Protein AF-A0A6I4VT54-F1 (afdb_monomer_lite)

Radius of gyration: 14.91 Å; chains: 1; bounding box: 24×21×54 Å

Structure (mmCIF, N/CA/C/O backbone):
data_AF-A0A6I4VT54-F1
#
_entry.id   AF-A0A6I4VT54-F1
#
loop_
_atom_site.group_PDB
_atom_site.id
_atom_site.type_symbol
_atom_site.label_atom_id
_atom_site.label_alt_id
_atom_site.label_comp_id
_atom_site.label_asym_id
_atom_site.label_entity_id
_atom_site.label_seq_id
_atom_site.pdbx_PDB_ins_code
_atom_site.Cartn_x
_atom_site.Cartn_y
_atom_site.Cartn_z
_atom_site.occupancy
_atom_site.B_iso_or_equiv
_atom_site.auth_seq_id
_atom_site.auth_comp_id
_atom_site.auth_asym_id
_atom_site.auth_atom_id
_atom_site.pdbx_PDB_model_num
ATOM 1 N N . MET A 1 1 ? -2.837 12.798 3.164 1.00 69.88 1 MET A N 1
ATOM 2 C CA . MET A 1 1 ? -2.388 11.729 4.084 1.00 69.88 1 MET A CA 1
ATOM 3 C C . MET A 1 1 ? -3.460 10.647 4.104 1.00 69.88 1 MET A C 1
ATOM 5 O O . MET A 1 1 ? -4.607 10.994 4.354 1.00 69.88 1 MET A O 1
ATOM 9 N N . ILE A 1 2 ? -3.130 9.396 3.767 1.00 75.75 2 ILE A N 1
ATOM 10 C CA . ILE A 1 2 ? -4.093 8.276 3.738 1.00 75.75 2 ILE A CA 1
ATOM 11 C C . ILE A 1 2 ? -4.258 7.749 5.167 1.00 75.75 2 ILE A C 1
ATOM 13 O O . ILE A 1 2 ? -3.257 7.476 5.830 1.00 75.75 2 ILE A O 1
ATOM 17 N N . ARG A 1 3 ? -5.497 7.626 5.655 1.00 82.12 3 ARG A N 1
ATOM 18 C CA . ARG A 1 3 ? -5.777 6.996 6.953 1.00 82.12 3 ARG A CA 1
ATOM 19 C C . ARG A 1 3 ? -5.900 5.489 6.766 1.00 82.12 3 ARG A C 1
ATOM 21 O O . ARG A 1 3 ? -6.494 5.047 5.789 1.00 82.12 3 ARG A O 1
ATOM 28 N N . LEU A 1 4 ? -5.386 4.701 7.713 1.00 79.81 4 LEU A N 1
ATOM 29 C CA . LEU A 1 4 ? -5.467 3.235 7.646 1.00 79.81 4 LEU A CA 1
ATOM 30 C C . LEU A 1 4 ? -6.923 2.737 7.622 1.00 79.81 4 LEU A C 1
ATOM 32 O O . LEU A 1 4 ? -7.210 1.760 6.946 1.00 79.81 4 LEU A O 1
ATOM 36 N N . SER A 1 5 ? -7.838 3.451 8.290 1.00 84.56 5 SER A N 1
ATOM 37 C CA . SER A 1 5 ? -9.286 3.188 8.266 1.00 84.56 5 SER A CA 1
ATOM 38 C C . SER A 1 5 ? -9.901 3.229 6.868 1.00 84.56 5 SER A C 1
ATOM 40 O O . SER A 1 5 ? -10.946 2.630 6.644 1.00 84.56 5 SER A O 1
ATOM 42 N N . ASP A 1 6 ? -9.272 3.956 5.944 1.00 85.44 6 ASP A N 1
ATOM 43 C CA . ASP A 1 6 ? -9.799 4.198 4.603 1.00 85.44 6 ASP A CA 1
ATOM 44 C C . ASP A 1 6 ? -9.208 3.208 3.583 1.00 85.44 6 ASP A C 1
ATOM 46 O O . ASP A 1 6 ? -9.597 3.214 2.412 1.00 85.44 6 ASP A O 1
ATOM 50 N N . VAL A 1 7 ? -8.258 2.367 4.016 1.00 86.06 7 VAL A N 1
ATOM 51 C CA . VAL A 1 7 ? -7.598 1.353 3.191 1.00 86.06 7 VAL A CA 1
ATOM 52 C C . VAL A 1 7 ? -8.456 0.096 3.162 1.00 86.06 7 VAL A C 1
ATOM 54 O O . VAL A 1 7 ? -8.679 -0.549 4.181 1.00 86.06 7 VAL A O 1
ATOM 57 N N . VAL A 1 8 ? -8.903 -0.265 1.964 1.00 90.81 8 VAL A N 1
ATOM 58 C CA . VAL A 1 8 ? -9.666 -1.489 1.701 1.00 90.81 8 VAL A CA 1
ATOM 59 C C . VAL A 1 8 ? -8.716 -2.659 1.462 1.00 90.81 8 VAL A C 1
ATOM 61 O O . VAL A 1 8 ? -8.943 -3.758 1.960 1.00 90.81 8 VAL A O 1
ATOM 64 N N . ALA A 1 9 ? -7.640 -2.427 0.707 1.00 88.00 9 ALA A N 1
ATOM 65 C CA . ALA A 1 9 ? -6.657 -3.453 0.388 1.00 88.00 9 ALA A CA 1
ATOM 66 C C . ALA A 1 9 ? -5.291 -2.847 0.053 1.00 88.00 9 ALA A C 1
ATOM 68 O O . ALA A 1 9 ? -5.189 -1.713 -0.420 1.00 88.00 9 ALA A O 1
ATOM 69 N N . ILE A 1 10 ? -4.241 -3.641 0.260 1.00 88.56 10 ILE A N 1
ATOM 70 C CA . ILE A 1 10 ? -2.894 -3.371 -0.243 1.00 88.56 10 ILE A CA 1
ATOM 71 C C . ILE A 1 10 ? -2.482 -4.574 -1.085 1.00 88.56 10 ILE A C 1
ATOM 73 O O . ILE A 1 10 ? -2.528 -5.702 -0.600 1.00 88.56 10 ILE A O 1
ATOM 77 N N . VAL A 1 11 ? -2.103 -4.336 -2.337 1.00 87.62 11 VAL A N 1
ATOM 78 C CA . VAL A 1 11 ? -1.812 -5.392 -3.317 1.00 87.62 11 VAL A CA 1
ATOM 79 C C . VAL A 1 11 ? -0.406 -5.192 -3.859 1.00 87.62 11 VAL A C 1
ATOM 81 O O . VAL A 1 11 ? -0.059 -4.083 -4.256 1.00 87.62 11 VAL A O 1
ATOM 84 N N . ASP A 1 12 ? 0.418 -6.237 -3.878 1.00 86.56 12 ASP A N 1
A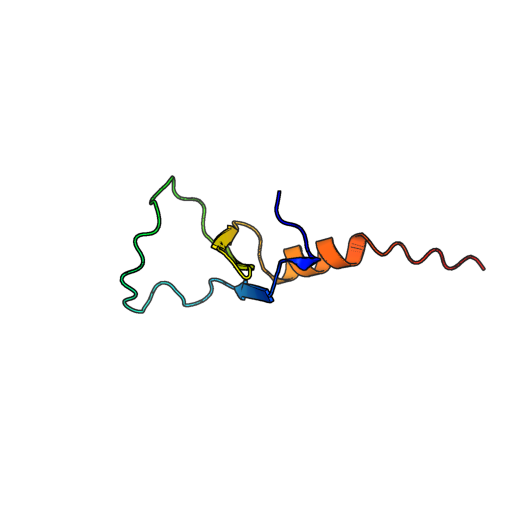TOM 85 C CA . ASP A 1 12 ? 1.740 -6.148 -4.498 1.00 86.56 12 ASP A CA 1
ATOM 86 C C . ASP A 1 12 ? 1.625 -5.934 -6.011 1.00 86.56 12 ASP A C 1
ATOM 88 O O . ASP A 1 12 ? 0.775 -6.510 -6.686 1.00 86.56 12 ASP A O 1
ATOM 92 N N . ALA A 1 13 ? 2.522 -5.120 -6.560 1.00 81.62 13 ALA A N 1
ATOM 93 C CA . ALA A 1 13 ? 2.565 -4.831 -7.991 1.00 81.62 13 ALA A CA 1
ATOM 94 C C . ALA A 1 13 ? 3.201 -5.966 -8.821 1.00 81.62 13 ALA A C 1
ATOM 96 O O . ALA A 1 13 ? 3.332 -5.852 -10.043 1.00 81.62 13 ALA A O 1
ATOM 97 N N . VAL A 1 14 ? 3.592 -7.071 -8.170 1.00 66.75 14 VAL A N 1
ATOM 98 C CA . VAL A 1 14 ? 4.228 -8.238 -8.790 1.00 66.75 14 VAL A CA 1
ATOM 99 C C . VAL A 1 14 ? 3.255 -8.862 -9.797 1.00 66.75 14 VAL A C 1
ATOM 101 O O . VAL A 1 14 ? 2.313 -9.552 -9.427 1.00 66.75 14 VAL A O 1
ATOM 104 N N . GLY A 1 15 ? 3.475 -8.595 -11.088 1.00 57.50 15 GLY A N 1
ATOM 105 C CA . GLY A 1 15 ? 2.692 -9.160 -12.196 1.00 57.50 15 GLY A CA 1
ATOM 106 C C . GLY A 1 15 ? 1.728 -8.200 -12.905 1.00 57.50 15 GLY A C 1
ATOM 107 O O . GLY A 1 15 ? 1.221 -8.552 -13.968 1.00 57.50 15 GLY A O 1
ATOM 108 N N . ALA A 1 16 ? 1.526 -6.971 -12.415 1.00 52.91 16 ALA A N 1
ATOM 109 C CA . ALA A 1 16 ? 0.584 -6.020 -13.027 1.00 52.91 16 ALA A CA 1
ATOM 110 C C . ALA A 1 16 ? 1.059 -5.422 -14.374 1.00 52.91 16 ALA A C 1
ATOM 112 O O . ALA A 1 16 ? 0.285 -4.777 -15.076 1.00 52.91 16 ALA A O 1
ATOM 113 N N . VAL A 1 17 ? 2.316 -5.656 -14.775 1.00 51.16 17 VAL A N 1
ATOM 114 C CA . VAL A 1 17 ? 2.931 -5.054 -15.980 1.00 51.16 17 VAL A CA 1
ATOM 115 C C . VAL A 1 17 ? 2.817 -5.951 -17.228 1.00 51.16 17 VAL A C 1
ATOM 117 O O . VAL A 1 17 ? 3.421 -5.675 -18.258 1.00 51.16 17 VAL A O 1
ATOM 120 N N . LYS A 1 18 ? 2.031 -7.036 -17.186 1.00 47.94 18 LYS A N 1
ATOM 121 C CA . LYS A 1 18 ? 1.785 -7.890 -18.366 1.00 47.94 18 LYS A CA 1
ATOM 122 C C . LYS A 1 18 ? 0.304 -8.133 -18.662 1.00 47.94 18 LYS A C 1
ATOM 124 O O . LYS A 1 18 ? -0.055 -9.211 -19.117 1.00 47.94 18 LYS A O 1
ATOM 129 N N . SER A 1 19 ? -0.578 -7.161 -18.434 1.00 47.56 19 SER A N 1
ATOM 130 C CA . SER A 1 19 ? -1.901 -7.214 -19.069 1.00 47.56 19 SER A CA 1
ATOM 131 C C . SER A 1 19 ? -2.601 -5.856 -19.080 1.00 47.56 19 SER A C 1
ATOM 133 O O . SER A 1 19 ? -3.068 -5.368 -18.056 1.00 47.56 19 SER A O 1
ATOM 135 N N . SER A 1 20 ? -2.610 -5.238 -20.261 1.00 52.00 20 SER A N 1
ATOM 136 C CA . SER A 1 20 ? -3.712 -4.452 -20.835 1.00 52.00 20 SER A CA 1
ATOM 137 C C . SER A 1 20 ? -4.804 -3.931 -19.883 1.00 52.00 20 SER A C 1
ATOM 139 O O . SER A 1 20 ? -5.944 -4.392 -19.945 1.00 52.00 20 SER A O 1
ATOM 141 N N . SER A 1 21 ? -4.523 -2.914 -19.067 1.00 46.12 21 SER A N 1
ATOM 142 C CA . SER A 1 21 ? -5.598 -2.111 -18.472 1.00 46.12 21 SER A CA 1
ATOM 143 C C . SER A 1 21 ? -5.422 -0.643 -18.842 1.00 46.12 21 SER A C 1
ATOM 145 O O . SER A 1 21 ? -4.379 -0.034 -18.620 1.00 46.12 21 SER A O 1
ATOM 147 N N . SER A 1 22 ? -6.456 -0.096 -19.479 1.00 48.16 22 SER A N 1
ATOM 148 C CA . SER A 1 22 ? -6.572 1.265 -20.006 1.00 48.16 22 SER A CA 1
ATOM 149 C C . SER A 1 22 ? -6.759 2.309 -18.902 1.00 48.16 22 SER A C 1
ATOM 151 O O . SER A 1 22 ? -7.589 3.209 -19.031 1.00 48.16 22 SER A O 1
ATOM 153 N N . ILE A 1 23 ? -6.062 2.163 -17.779 1.00 54.16 23 ILE A N 1
ATOM 154 C CA . ILE A 1 23 ? -6.124 3.137 -16.697 1.00 54.16 23 ILE A CA 1
ATOM 155 C C . ILE A 1 23 ? -4.974 4.115 -16.953 1.00 54.16 23 ILE A C 1
ATOM 157 O O . ILE A 1 23 ? -3.814 3.709 -16.841 1.00 54.16 23 ILE A O 1
ATOM 161 N N . PRO A 1 24 ? -5.247 5.370 -17.356 1.00 50.28 24 PRO A N 1
ATOM 162 C CA . PRO A 1 24 ? -4.200 6.353 -17.585 1.00 50.28 24 PRO A CA 1
ATOM 163 C C . PRO A 1 24 ? -3.591 6.722 -16.231 1.00 50.28 24 PRO A C 1
ATOM 165 O O . PRO A 1 24 ? -4.076 7.606 -15.528 1.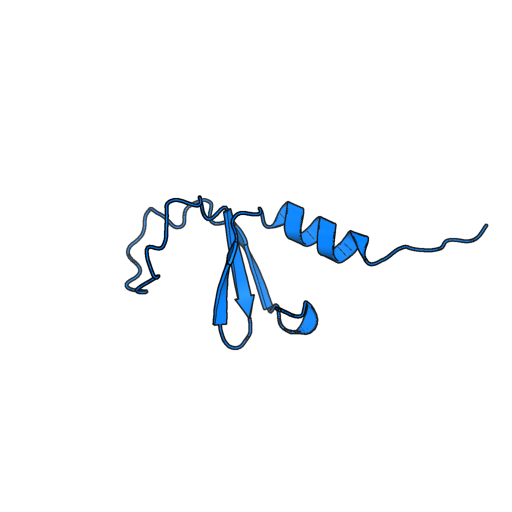00 50.28 24 PRO A O 1
ATOM 168 N N . PHE A 1 25 ? -2.545 6.004 -15.834 1.00 55.19 25 PHE A N 1
ATOM 169 C CA . PHE A 1 25 ? -1.742 6.380 -14.683 1.00 55.19 25 PHE A CA 1
ATOM 170 C C . PHE A 1 25 ? -0.752 7.466 -15.114 1.00 55.19 25 PHE A C 1
ATOM 172 O O . PHE A 1 25 ? -0.075 7.296 -16.132 1.00 55.19 25 PHE A O 1
ATOM 179 N N . PRO A 1 26 ? -0.657 8.589 -14.379 1.00 50.31 26 PRO A N 1
ATOM 180 C CA . PRO A 1 26 ? 0.308 9.629 -14.687 1.00 50.31 26 PRO A CA 1
ATOM 181 C C . PRO A 1 26 ? 1.714 9.036 -14.593 1.00 50.31 26 PRO A C 1
ATOM 183 O O . PRO A 1 26 ? 2.155 8.593 -13.533 1.00 50.31 26 PRO A O 1
ATOM 186 N N . THR A 1 27 ? 2.408 9.012 -15.728 1.00 55.72 27 THR A N 1
ATOM 187 C CA . THR A 1 27 ? 3.790 8.555 -15.880 1.00 55.72 27 THR A CA 1
ATOM 188 C C . THR A 1 27 ? 4.744 9.580 -15.267 1.00 55.72 27 THR A C 1
ATOM 190 O O . THR A 1 27 ? 5.510 10.237 -15.968 1.00 55.72 27 THR A O 1
ATOM 193 N N . SER A 1 28 ? 4.667 9.785 -13.955 1.00 47.06 28 SER A N 1
ATOM 194 C CA . SER A 1 28 ? 5.656 10.574 -13.229 1.00 47.06 28 SER A CA 1
ATOM 195 C C . SER A 1 28 ? 6.787 9.646 -12.812 1.00 47.06 28 SER A C 1
ATOM 197 O O . SER A 1 28 ? 6.592 8.807 -11.942 1.00 47.06 28 SER A O 1
ATOM 199 N N . SER A 1 29 ? 7.944 9.818 -13.460 1.00 48.41 29 SER A N 1
ATOM 200 C CA . SER A 1 29 ? 9.285 9.449 -12.980 1.00 48.41 29 SER A CA 1
ATOM 201 C C . SER A 1 29 ? 9.425 8.058 -12.353 1.00 48.41 29 SER A C 1
ATOM 203 O O . SER A 1 29 ? 9.156 7.932 -11.172 1.00 48.41 29 SER A O 1
ATOM 205 N N . VAL A 1 30 ? 9.886 7.072 -13.139 1.00 54.22 30 VAL A N 1
ATOM 206 C CA . VAL A 1 30 ? 10.671 5.839 -12.832 1.00 54.22 30 VAL A CA 1
ATOM 207 C C . VAL A 1 30 ? 10.859 5.411 -11.351 1.00 54.22 30 VAL A C 1
ATOM 209 O O . VAL A 1 30 ? 11.911 4.914 -10.968 1.00 54.22 30 VAL A O 1
ATOM 212 N N . GLU A 1 31 ? 9.869 5.565 -10.486 1.00 58.22 31 GLU A N 1
ATOM 213 C CA . GLU A 1 31 ? 9.817 4.920 -9.187 1.00 58.22 31 GLU A CA 1
ATOM 214 C C . GLU A 1 31 ? 9.087 3.609 -9.412 1.00 58.22 31 GLU A C 1
ATOM 216 O O . GLU A 1 31 ? 7.926 3.566 -9.825 1.00 58.22 31 GLU A O 1
ATOM 221 N N . GLU A 1 32 ? 9.822 2.522 -9.207 1.00 74.56 32 GLU A N 1
ATOM 222 C CA . GLU A 1 32 ? 9.289 1.176 -9.285 1.00 74.56 32 GLU A CA 1
ATOM 223 C C . GLU A 1 32 ? 8.118 1.054 -8.304 1.00 74.56 32 GLU A C 1
ATOM 225 O O . GLU A 1 32 ? 8.290 1.074 -7.082 1.00 74.56 32 GLU A O 1
ATOM 230 N N . VAL A 1 33 ? 6.906 0.949 -8.846 1.00 82.62 33 VAL A N 1
ATOM 231 C CA . VAL A 1 33 ? 5.716 0.682 -8.044 1.00 82.62 33 VAL A CA 1
ATOM 232 C C . VAL A 1 33 ? 5.847 -0.734 -7.496 1.00 82.62 33 VAL A C 1
ATOM 234 O O . VAL A 1 33 ? 5.875 -1.693 -8.262 1.00 82.62 33 VAL A O 1
ATOM 237 N N . LYS A 1 34 ? 5.922 -0.871 -6.169 1.00 85.94 34 LYS A N 1
ATOM 238 C CA . LYS A 1 34 ? 6.023 -2.171 -5.484 1.00 85.94 34 LYS A CA 1
ATOM 239 C C . LYS A 1 34 ? 4.684 -2.649 -4.946 1.00 85.94 34 LYS A C 1
ATOM 241 O O . LYS A 1 34 ? 4.475 -3.855 -4.838 1.00 85.94 34 LYS A O 1
ATOM 246 N N . SER A 1 35 ? 3.770 -1.734 -4.631 1.00 88.00 35 SER A N 1
ATOM 247 C CA . SER A 1 35 ? 2.404 -2.074 -4.236 1.00 88.00 35 SER A CA 1
ATOM 248 C C . SER A 1 35 ? 1.397 -0.978 -4.587 1.00 88.00 35 SER A C 1
ATOM 250 O O . SER A 1 35 ? 1.758 0.170 -4.848 1.00 88.00 35 SER A O 1
ATOM 252 N N . PHE A 1 36 ? 0.120 -1.346 -4.584 1.00 87.75 36 PHE A N 1
ATOM 253 C CA . PHE A 1 36 ? -1.027 -0.463 -4.734 1.00 87.75 36 PHE A CA 1
ATOM 254 C C . PHE A 1 36 ? -1.821 -0.425 -3.431 1.00 87.75 36 PHE A C 1
ATOM 256 O O . PHE A 1 36 ? -2.106 -1.465 -2.839 1.00 87.75 36 PHE A O 1
ATOM 263 N N . ILE A 1 37 ? -2.206 0.774 -3.001 1.00 89.25 37 ILE A N 1
ATOM 264 C CA . ILE A 1 37 ? -3.066 1.008 -1.842 1.00 89.25 37 ILE A CA 1
ATOM 265 C C . ILE A 1 37 ? -4.445 1.390 -2.371 1.00 89.25 37 ILE A C 1
ATOM 267 O O . ILE A 1 37 ? -4.623 2.455 -2.965 1.00 89.25 37 ILE A O 1
ATOM 271 N N . ILE A 1 38 ? -5.418 0.512 -2.161 1.00 89.50 38 ILE A N 1
ATOM 272 C CA . ILE A 1 38 ? -6.795 0.685 -2.612 1.00 89.50 38 ILE A CA 1
ATOM 273 C C . ILE A 1 38 ? -7.600 1.272 -1.460 1.00 89.50 38 ILE A C 1
ATOM 275 O O . ILE A 1 38 ? -7.672 0.695 -0.375 1.00 89.50 38 ILE A O 1
ATOM 279 N N . THR A 1 39 ? -8.222 2.418 -1.707 1.00 88.81 39 THR A N 1
ATOM 280 C CA . THR A 1 39 ? -9.188 3.047 -0.801 1.00 88.81 39 THR A CA 1
ATOM 281 C C . THR A 1 39 ? -10.568 3.053 -1.448 1.00 88.81 39 THR A C 1
ATOM 283 O O . THR A 1 39 ? -10.706 2.770 -2.636 1.00 88.81 39 THR A O 1
ATOM 286 N N . THR A 1 40 ? -11.601 3.428 -0.695 1.00 84.25 40 THR A N 1
ATOM 287 C CA . THR A 1 40 ? -12.973 3.535 -1.228 1.00 84.25 40 THR A CA 1
ATOM 288 C C . THR A 1 40 ? -13.127 4.578 -2.338 1.00 84.25 40 THR A C 1
ATOM 290 O O . THR A 1 40 ? -14.083 4.507 -3.105 1.00 84.25 40 THR A O 1
ATOM 293 N N . LYS A 1 41 ? -12.212 5.554 -2.426 1.00 86.62 41 LYS A N 1
ATOM 294 C CA . LYS A 1 41 ? -12.295 6.675 -3.378 1.00 86.62 41 LYS A CA 1
ATOM 295 C C . LYS A 1 41 ? -11.196 6.670 -4.439 1.00 86.62 41 LYS A C 1
ATOM 297 O O . LYS A 1 41 ? -11.421 7.169 -5.534 1.00 86.62 41 LYS A O 1
ATOM 302 N N . HIS A 1 42 ? -10.012 6.155 -4.112 1.00 84.06 42 HIS A N 1
ATOM 303 C CA . HIS A 1 42 ? -8.821 6.268 -4.957 1.00 84.06 42 HIS A CA 1
ATOM 304 C C . HIS A 1 42 ? -7.907 5.046 -4.840 1.00 84.06 42 HIS A C 1
ATOM 306 O O . HIS A 1 42 ? -7.867 4.374 -3.805 1.00 84.06 42 HIS A O 1
ATOM 312 N N . ILE A 1 43 ? -7.112 4.821 -5.885 1.00 85.75 43 ILE A N 1
ATOM 313 C CA . ILE A 1 43 ? -5.998 3.871 -5.891 1.00 85.75 43 ILE A CA 1
ATOM 314 C C . ILE A 1 43 ? -4.702 4.679 -5.890 1.00 85.75 43 ILE A C 1
ATOM 316 O O . ILE A 1 43 ? -4.509 5.547 -6.740 1.00 85.75 43 ILE A O 1
ATOM 320 N N . TYR A 1 44 ? -3.820 4.385 -4.940 1.00 86.00 44 TYR A N 1
ATOM 321 C CA . TYR A 1 44 ? -2.507 5.011 -4.827 1.00 86.00 44 TYR A CA 1
ATOM 322 C C . TYR A 1 44 ? -1.414 4.003 -5.162 1.00 86.00 44 TYR A C 1
ATOM 324 O O . TYR A 1 44 ? -1.497 2.836 -4.781 1.00 86.00 44 TYR A O 1
ATOM 332 N N . THR A 1 45 ? -0.367 4.457 -5.838 1.00 86.44 45 THR A N 1
ATOM 333 C CA . THR A 1 45 ? 0.858 3.683 -6.037 1.00 86.44 45 THR A CA 1
ATOM 334 C C . THR A 1 45 ? 1.792 3.874 -4.845 1.00 86.44 45 THR A C 1
ATOM 336 O O . THR A 1 45 ? 1.822 4.937 -4.222 1.00 86.44 45 THR A O 1
ATOM 339 N N . SER A 1 46 ? 2.551 2.837 -4.496 1.00 84.56 46 SER A N 1
ATOM 340 C CA . SER A 1 46 ? 3.562 2.905 -3.446 1.00 84.56 46 SER A CA 1
ATOM 341 C C . SER A 1 46 ? 4.880 2.276 -3.905 1.00 84.56 46 SER A C 1
ATOM 343 O O . SER A 1 46 ? 4.875 1.141 -4.394 1.00 84.56 46 SER A O 1
ATOM 345 N N . PRO A 1 47 ? 6.026 2.947 -3.679 1.00 86.31 47 PRO A N 1
ATOM 346 C CA . PRO A 1 47 ? 7.350 2.357 -3.883 1.00 86.31 47 PRO A CA 1
ATOM 347 C C . PRO A 1 47 ? 7.736 1.384 -2.752 1.00 86.31 47 PRO A C 1
ATOM 349 O O . PRO A 1 47 ? 8.819 0.800 -2.751 1.00 86.31 47 PRO A O 1
ATOM 352 N N . ILE A 1 48 ? 6.867 1.209 -1.752 1.00 86.94 48 ILE A N 1
ATOM 353 C CA . ILE A 1 48 ? 7.057 0.313 -0.613 1.00 86.94 48 ILE A CA 1
ATOM 354 C C . ILE A 1 48 ? 6.252 -0.970 -0.865 1.00 86.94 48 ILE A C 1
ATOM 356 O O . ILE A 1 48 ? 5.122 -0.912 -1.341 1.00 86.94 48 ILE A O 1
ATOM 360 N N . SER A 1 49 ? 6.810 -2.138 -0.531 1.00 87.38 49 SER A N 1
ATOM 361 C CA . SER A 1 49 ? 6.088 -3.416 -0.638 1.00 87.38 49 SER A CA 1
ATOM 362 C C . SER A 1 49 ? 4.922 -3.516 0.348 1.00 87.38 49 SER A C 1
ATOM 364 O O . SER A 1 49 ? 4.986 -2.960 1.451 1.00 87.38 49 SER A O 1
ATOM 366 N N . SER A 1 50 ? 3.890 -4.291 -0.005 1.00 87.75 50 SER A N 1
ATOM 367 C CA . SER A 1 50 ? 2.718 -4.502 0.855 1.00 87.75 50 SER A CA 1
ATOM 368 C C . SER A 1 50 ? 3.109 -5.009 2.248 1.00 87.75 50 SER A C 1
ATOM 370 O O . SER A 1 50 ? 2.646 -4.487 3.259 1.00 87.75 50 SER A O 1
ATOM 372 N N . ASN A 1 51 ? 4.056 -5.949 2.317 1.00 87.81 51 ASN A N 1
ATOM 373 C CA . ASN A 1 51 ? 4.560 -6.522 3.563 1.00 87.81 51 ASN A CA 1
ATOM 374 C C . ASN A 1 51 ? 5.197 -5.458 4.473 1.00 87.81 51 ASN A C 1
ATOM 376 O O . ASN A 1 51 ? 4.956 -5.415 5.678 1.00 87.81 51 ASN A O 1
ATOM 380 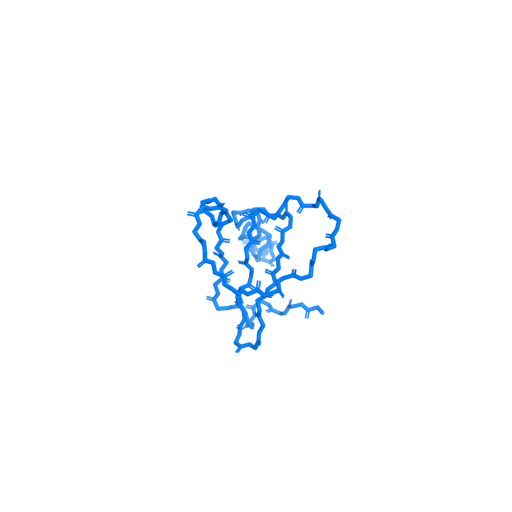N N . THR A 1 52 ? 5.972 -4.538 3.899 1.00 87.62 52 THR A N 1
ATOM 381 C CA . THR A 1 52 ? 6.562 -3.442 4.678 1.00 87.62 52 THR A CA 1
ATOM 382 C C . THR A 1 52 ? 5.488 -2.471 5.172 1.00 87.62 52 THR A C 1
ATOM 384 O O . THR A 1 52 ? 5.560 -2.010 6.311 1.00 87.62 52 THR A O 1
ATOM 387 N N . LEU A 1 53 ? 4.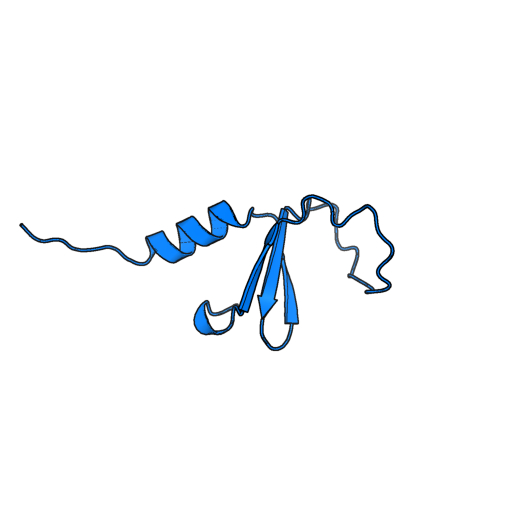477 -2.173 4.348 1.00 85.94 53 LEU A N 1
ATOM 388 C CA . LEU A 1 53 ? 3.338 -1.342 4.753 1.00 85.94 53 LEU A CA 1
ATOM 389 C C . LEU A 1 53 ? 2.540 -1.990 5.896 1.00 85.94 53 LEU A C 1
ATOM 391 O O . LEU A 1 53 ? 2.215 -1.306 6.865 1.00 85.94 53 LEU A O 1
ATOM 395 N N . LEU A 1 54 ? 2.308 -3.304 5.836 1.00 84.62 54 LEU A N 1
ATOM 396 C CA . LEU A 1 54 ? 1.651 -4.079 6.894 1.00 84.62 54 LEU A CA 1
ATOM 397 C C . LEU A 1 54 ? 2.454 -4.072 8.201 1.00 84.62 54 LEU A C 1
ATOM 399 O O . LEU A 1 54 ? 1.906 -3.825 9.270 1.00 84.62 54 LEU A O 1
ATOM 403 N N . LYS A 1 55 ? 3.774 -4.272 8.140 1.00 86.31 55 LYS A N 1
ATOM 404 C CA . LYS A 1 55 ? 4.624 -4.189 9.339 1.00 86.31 55 LYS A CA 1
ATOM 405 C C . LYS A 1 55 ? 4.579 -2.800 9.974 1.00 86.31 55 LYS A C 1
ATOM 407 O O . LYS A 1 55 ? 4.556 -2.682 11.195 1.00 86.31 55 LYS A O 1
ATOM 412 N N . ARG A 1 56 ? 4.539 -1.739 9.161 1.00 82.62 56 ARG A N 1
ATOM 413 C CA . ARG A 1 56 ? 4.425 -0.361 9.662 1.00 82.62 56 ARG A CA 1
ATOM 414 C C . ARG A 1 56 ? 3.065 -0.071 10.287 1.00 82.62 56 ARG A C 1
ATOM 416 O O . ARG A 1 56 ? 3.030 0.632 11.291 1.00 82.62 56 ARG A O 1
ATOM 423 N N . SER A 1 57 ? 1.974 -0.614 9.744 1.00 78.88 57 SER A N 1
ATOM 424 C CA . SER A 1 57 ?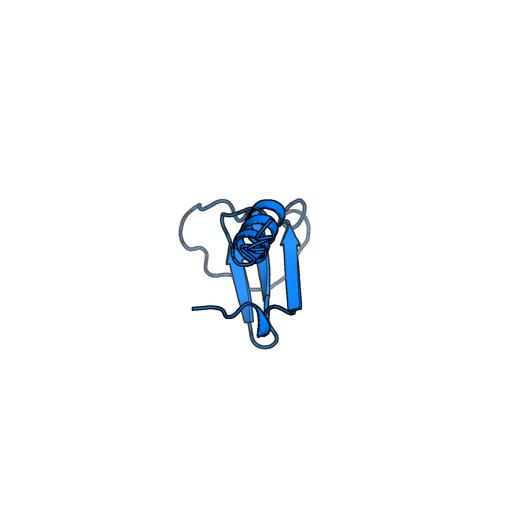 0.652 -0.451 10.361 1.00 78.88 57 SER A CA 1
ATOM 425 C C . SER A 1 57 ? 0.569 -1.160 11.716 1.00 78.88 57 SER A C 1
ATOM 427 O O . SER A 1 57 ? 0.001 -0.615 12.658 1.00 78.88 57 SER A O 1
ATOM 429 N N . GLN A 1 58 ? 1.215 -2.321 11.847 1.00 76.38 58 GLN A N 1
ATOM 430 C CA . GLN A 1 58 ? 1.288 -3.076 13.100 1.00 76.38 58 GLN A CA 1
ATOM 431 C C . GLN A 1 58 ? 2.251 -2.460 14.120 1.00 76.38 58 GLN A C 1
ATOM 433 O O . GLN A 1 58 ? 1.969 -2.485 15.311 1.00 76.38 58 GLN A O 1
ATOM 438 N N . SER A 1 59 ? 3.353 -1.849 13.679 1.00 67.38 59 SER A N 1
ATOM 439 C CA . SER A 1 59 ? 4.328 -1.202 14.570 1.00 67.38 59 SER A CA 1
ATOM 440 C C . SER A 1 59 ? 3.765 0.017 15.324 1.00 67.38 59 SER A C 1
ATOM 442 O O . SER A 1 59 ? 4.419 0.504 16.246 1.00 67.38 59 SER A O 1
ATOM 444 N N . GLY A 1 60 ? 2.573 0.509 14.963 1.00 57.25 60 GLY A N 1
ATOM 445 C CA . GLY A 1 60 ? 1.810 1.481 15.753 1.00 57.25 60 GLY A CA 1
ATOM 446 C C . GLY A 1 60 ? 1.100 0.877 16.977 1.00 57.25 60 GLY A C 1
ATOM 447 O O . GLY A 1 60 ? 0.790 1.611 17.913 1.00 57.25 60 GLY A O 1
ATOM 448 N N . LEU A 1 61 ? 0.891 -0.447 17.023 1.00 48.81 61 LEU A N 1
ATOM 449 C CA . LEU A 1 61 ? 0.489 -1.177 18.230 1.00 48.81 61 LEU A CA 1
ATOM 450 C C . LEU A 1 61 ? 1.733 -1.477 19.072 1.00 48.81 61 LEU A C 1
ATOM 452 O O . LEU A 1 61 ? 2.255 -2.592 19.093 1.00 48.81 61 LEU A O 1
ATOM 456 N N . LYS A 1 62 ? 2.215 -0.480 19.814 1.00 46.00 62 LYS A N 1
ATOM 457 C CA . LYS A 1 62 ? 3.093 -0.754 20.951 1.00 46.00 62 LYS A CA 1
ATOM 458 C C . LYS A 1 62 ? 2.233 -1.426 22.025 1.00 46.00 62 LYS A C 1
ATOM 460 O O . LYS A 1 62 ? 1.596 -0.746 22.822 1.00 46.00 62 LYS A O 1
ATOM 465 N N . VAL A 1 63 ? 2.178 -2.758 22.017 1.00 49.81 63 VAL A N 1
ATOM 466 C CA . VAL A 1 63 ? 1.686 -3.538 23.157 1.00 49.81 63 VAL A CA 1
ATOM 467 C C . VAL A 1 63 ? 2.618 -3.219 24.322 1.00 49.81 63 VAL A C 1
ATOM 469 O O . VAL A 1 63 ? 3.718 -3.755 24.428 1.00 49.81 63 VAL A O 1
ATOM 472 N N . VAL A 1 64 ? 2.206 -2.279 25.172 1.00 51.03 64 VAL A N 1
ATOM 473 C CA . VAL A 1 64 ? 2.790 -2.102 26.499 1.00 51.03 64 VAL A CA 1
ATOM 474 C C . VAL A 1 64 ? 2.262 -3.262 27.336 1.00 51.03 64 VAL A C 1
ATOM 476 O O . VAL A 1 64 ? 1.253 -3.141 28.020 1.00 51.03 64 VAL A O 1
ATOM 479 N N . SER A 1 65 ? 2.910 -4.420 27.225 1.00 47.66 65 SER A N 1
ATOM 480 C CA . SER A 1 65 ? 2.794 -5.455 28.247 1.00 47.66 65 SER A CA 1
ATOM 481 C C . SER A 1 65 ? 3.710 -5.031 29.388 1.00 47.66 65 SER A C 1
ATOM 483 O O . SER A 1 65 ? 4.912 -5.286 29.349 1.0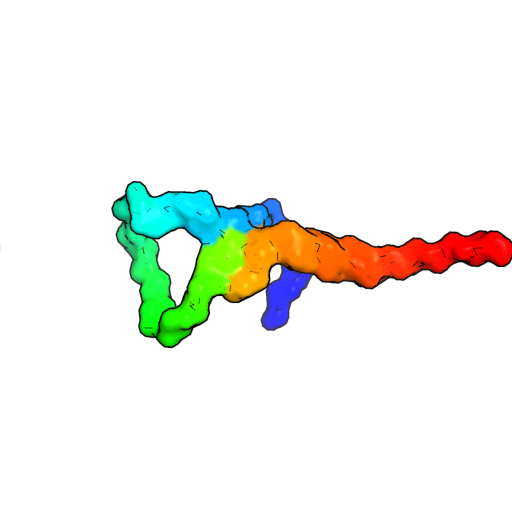0 47.66 65 SER A O 1
ATOM 485 N N . MET A 1 66 ? 3.155 -4.301 30.354 1.00 42.12 66 MET A N 1
ATOM 486 C CA . MET A 1 66 ? 3.770 -4.156 31.671 1.00 42.12 66 MET A CA 1
ATOM 487 C C . MET A 1 66 ? 3.693 -5.528 32.352 1.00 42.12 66 MET A C 1
ATOM 489 O O . MET A 1 66 ? 2.593 -6.041 32.557 1.00 42.12 66 MET A O 1
ATOM 493 N N . LEU A 1 67 ? 4.855 -6.127 32.617 1.00 45.78 67 LEU A N 1
ATOM 494 C CA . LEU A 1 67 ? 5.033 -7.134 33.665 1.00 45.78 67 LEU A CA 1
ATOM 495 C C . LEU A 1 67 ? 5.391 -6.413 34.964 1.00 45.78 67 LEU A C 1
ATOM 497 O O . LEU A 1 67 ? 6.131 -5.405 34.866 1.00 45.78 67 LEU A O 1
#

Organism: NCBI:txid2690964

Sequence (67 aa):
MIRLSDVVAIVDAVGAVKSSSSIPFPTSSVEEVKSFIITTKHIYTSPISSNTLLKRSQSGLKVVSML

Foldseek 3Di:
DDDPVQFPDKAFCVPVPPDDDPDPDPPPDDLPFGIWTDGPVDIDTDSDHPVVVVVVVCVVPPPPPDD

Secondary structure (DSSP, 8-state):
---GGGEEEEEE-TTGGGS---------S-----EEEEESS-EEEESS-HHHHHHHHHTT-------

pLDDT: mean 71.48, std 16.9, range [42.12, 90.81]